Protein AF-A0A538S2T4-F1 (afdb_monomer_lite)

Foldseek 3Di:
DDDDDDDPDQDLLNVLLVVCVVPVVCLQDPDCVVVQVVVCVVPVVDPHRDPVSVVSNVVSSVVVVVVVVVVVVVVVVVCVVVVHDDDQDDLVVLVVVLVVLVVVLVVLVVVDCPVCVVVNVVSVVVNVVSCVSSPD

pLDDT: mean 78.63, std 12.2, range [36.97, 94.12]

Secondary structure (DSSP, 8-state):
-----SSSS--HHHHHHHHHHH-GGGGT-S--HHHHHHHHHH-TT-SS--HHHHHHHHHHHHHHHHHHHHHHHHHHHHHHHTT----PPPHHHHHHHHHHHHHHHHHHHHH-TTTTHHHHHHHHHHHHHHHHHHT-

Structure (mmCIF, N/CA/C/O backbone):
data_AF-A0A538S2T4-F1
#
_entry.id   AF-A0A538S2T4-F1
#
loop_
_atom_site.group_PDB
_atom_site.id
_atom_site.type_symbol
_atom_site.label_atom_id
_atom_site.label_alt_id
_atom_site.label_comp_id
_atom_site.label_asym_id
_atom_site.label_entity_id
_atom_site.label_seq_id
_atom_site.pdbx_PDB_ins_code
_atom_site.Cartn_x
_atom_site.Cartn_y
_atom_site.Cartn_z
_atom_site.occupancy
_atom_site.B_iso_or_equiv
_atom_site.auth_seq_id
_atom_site.auth_comp_id
_atom_site.auth_asym_id
_atom_site.auth_atom_id
_atom_site.pdbx_PDB_model_num
ATOM 1 N N . MET A 1 1 ? 3.772 9.564 -38.809 1.00 38.09 1 MET A N 1
ATOM 2 C CA . MET A 1 1 ? 3.263 8.173 -38.782 1.00 38.09 1 MET A CA 1
ATOM 3 C C . MET A 1 1 ? 4.452 7.243 -38.540 1.00 38.09 1 MET A C 1
ATOM 5 O O . MET A 1 1 ? 5.267 7.118 -39.441 1.00 38.09 1 MET A O 1
ATOM 9 N N . ALA A 1 2 ? 4.620 6.655 -37.350 1.00 36.97 2 ALA A N 1
ATOM 10 C CA . ALA A 1 2 ? 5.712 5.706 -37.075 1.00 36.97 2 ALA A CA 1
ATOM 11 C C . ALA A 1 2 ? 5.185 4.470 -36.322 1.00 36.97 2 ALA A C 1
ATOM 13 O O . ALA A 1 2 ? 4.309 4.583 -35.467 1.00 36.97 2 ALA A O 1
ATOM 14 N N . LYS A 1 3 ? 5.663 3.300 -36.762 1.00 36.97 3 LYS A N 1
ATOM 15 C CA . LYS A 1 3 ? 5.034 1.968 -36.732 1.00 36.97 3 LYS A CA 1
ATOM 16 C C . LYS A 1 3 ? 4.996 1.277 -35.358 1.00 36.97 3 LYS A C 1
ATOM 18 O O . LYS A 1 3 ? 5.925 1.375 -34.567 1.00 36.97 3 LYS A O 1
ATOM 23 N N . LYS A 1 4 ? 3.913 0.510 -35.163 1.00 48.19 4 LYS A N 1
ATOM 24 C CA . LYS A 1 4 ? 3.651 -0.466 -34.090 1.00 48.19 4 LYS A CA 1
ATOM 25 C C . LYS A 1 4 ? 4.563 -1.699 -34.197 1.00 48.19 4 LYS A C 1
ATOM 27 O O . LYS A 1 4 ? 4.606 -2.317 -35.256 1.00 48.19 4 LYS A O 1
ATOM 32 N N . ALA A 1 5 ? 5.149 -2.108 -33.076 1.00 43.03 5 ALA A N 1
ATOM 33 C CA . ALA A 1 5 ? 5.620 -3.467 -32.780 1.00 43.03 5 ALA A CA 1
ATOM 34 C C . ALA A 1 5 ? 5.621 -3.626 -31.242 1.00 43.03 5 ALA A C 1
ATOM 36 O O . ALA A 1 5 ? 6.106 -2.729 -30.567 1.00 43.03 5 ALA A O 1
ATOM 37 N N . GLY A 1 6 ? 5.070 -4.650 -30.592 1.00 37.69 6 GLY A N 1
ATOM 38 C CA . GLY A 1 6 ? 4.275 -5.792 -31.028 1.00 37.69 6 GLY A CA 1
ATOM 39 C C . GLY A 1 6 ? 3.306 -6.229 -29.913 1.00 37.69 6 GLY A C 1
ATOM 40 O O . GLY A 1 6 ? 3.286 -5.636 -28.838 1.00 37.69 6 GLY A O 1
ATOM 41 N N . GLY A 1 7 ? 2.497 -7.253 -30.198 1.00 38.94 7 GLY A N 1
ATOM 42 C CA . GLY A 1 7 ? 1.560 -7.872 -29.251 1.00 38.94 7 GLY A CA 1
ATOM 43 C C . GLY A 1 7 ? 0.134 -7.318 -29.343 1.00 38.94 7 GLY A C 1
ATOM 44 O O . GLY A 1 7 ? -0.112 -6.136 -29.140 1.00 38.94 7 GLY A O 1
ATOM 45 N N . GLN A 1 8 ? -0.807 -8.183 -29.708 1.00 42.66 8 GLN A N 1
ATOM 46 C CA . GLN A 1 8 ? -2.247 -7.948 -29.874 1.00 42.66 8 GLN A CA 1
ATOM 47 C C . GLN A 1 8 ? -2.864 -6.921 -28.899 1.00 42.66 8 GLN A C 1
ATOM 49 O O . GLN A 1 8 ? -3.029 -7.204 -27.722 1.00 42.66 8 GLN A O 1
ATOM 54 N N . GLY A 1 9 ? -3.279 -5.757 -29.416 1.00 52.81 9 GLY A N 1
ATOM 55 C CA . GLY A 1 9 ? -4.368 -4.909 -28.893 1.00 52.81 9 GLY A CA 1
ATOM 56 C C . GLY A 1 9 ? -4.267 -4.302 -27.482 1.00 52.81 9 GLY A C 1
ATOM 57 O O . GLY A 1 9 ? -5.026 -3.378 -27.181 1.00 52.81 9 GLY A O 1
ATOM 58 N N . GLU A 1 10 ? -3.367 -4.756 -26.614 1.00 64.06 10 GLU A N 1
ATOM 59 C CA . GLU A 1 10 ? -3.315 -4.312 -25.227 1.00 64.06 10 GLU A CA 1
ATOM 60 C C . GLU A 1 10 ? -2.500 -3.020 -25.116 1.00 64.06 10 GLU A C 1
ATOM 62 O O . GLU A 1 10 ? -1.283 -2.979 -25.275 1.00 64.06 10 GLU A O 1
ATOM 67 N N . SER A 1 11 ? -3.192 -1.909 -24.859 1.00 82.44 11 SER A N 1
ATOM 68 C CA . SER A 1 11 ? -2.517 -0.655 -24.516 1.00 82.44 11 SER A CA 1
ATOM 69 C C . SER A 1 11 ? -1.6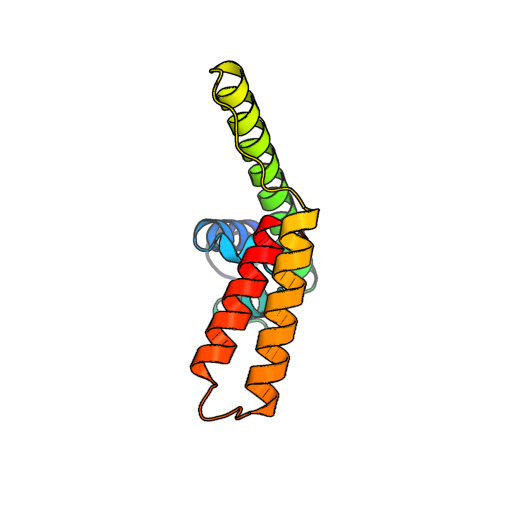71 -0.838 -23.249 1.00 82.44 11 SER A C 1
ATOM 71 O O . SER A 1 11 ? -2.089 -1.542 -22.330 1.00 82.44 11 SER A O 1
ATOM 73 N N . ILE A 1 12 ? -0.548 -0.119 -23.138 1.00 82.62 12 ILE A N 1
ATOM 74 C CA . ILE A 1 12 ? 0.308 -0.105 -21.932 1.00 82.62 12 ILE A CA 1
ATOM 75 C C . ILE A 1 12 ? -0.536 0.103 -20.657 1.00 82.62 12 ILE A C 1
ATOM 77 O O . ILE A 1 12 ? -0.336 -0.549 -19.634 1.00 82.62 12 ILE A O 1
ATOM 81 N N . GLY A 1 13 ? -1.528 0.998 -20.719 1.00 79.25 13 GLY A N 1
ATOM 82 C CA . GLY A 1 13 ? -2.439 1.248 -19.603 1.00 79.25 13 GLY A CA 1
ATOM 83 C C . GLY A 1 13 ? -3.427 0.109 -19.317 1.00 79.25 13 GLY A C 1
ATOM 84 O O . GLY A 1 13 ? -3.828 -0.064 -18.166 1.00 79.25 13 GLY A O 1
ATOM 85 N N . GLY A 1 14 ? -3.814 -0.663 -20.335 1.00 84.00 14 GLY A N 1
ATOM 86 C CA . GLY A 1 14 ? -4.641 -1.868 -20.214 1.00 84.00 14 GLY A CA 1
ATOM 87 C C . GLY A 1 14 ? -3.927 -2.962 -19.428 1.00 84.00 14 GLY A C 1
ATOM 88 O O . GLY A 1 14 ? -4.464 -3.409 -18.412 1.00 84.00 14 GLY A O 1
ATOM 89 N N . TYR A 1 15 ? -2.679 -3.252 -19.803 1.00 87.00 15 TYR A N 1
ATOM 90 C CA . TYR A 1 15 ? -1.817 -4.210 -19.108 1.00 87.00 15 TYR A CA 1
ATOM 91 C C . TYR A 1 15 ? -1.702 -3.883 -17.611 1.00 87.00 15 TYR A C 1
ATOM 93 O O . TYR A 1 15 ? -2.043 -4.698 -16.750 1.00 87.00 15 TYR A O 1
ATOM 101 N N . PHE A 1 16 ? -1.319 -2.646 -17.262 1.00 87.31 16 PHE A N 1
ATOM 102 C CA . PHE A 1 16 ? -1.175 -2.265 -15.850 1.00 87.31 16 PHE A CA 1
ATOM 103 C C . PHE A 1 16 ? -2.503 -2.272 -15.096 1.00 87.31 16 PHE A C 1
ATOM 105 O O . PHE A 1 16 ? -2.535 -2.589 -13.907 1.00 87.31 16 PHE A O 1
ATOM 112 N N . ARG A 1 17 ? -3.615 -1.933 -15.757 1.00 87.50 17 ARG A N 1
ATOM 113 C CA . ARG A 1 17 ? -4.938 -1.996 -15.131 1.00 87.50 17 ARG A CA 1
ATOM 114 C C . ARG A 1 17 ? -5.292 -3.434 -14.769 1.00 87.50 17 ARG A C 1
ATOM 116 O O . ARG A 1 17 ? -5.728 -3.647 -13.642 1.00 87.50 17 ARG A O 1
ATOM 123 N N . LYS A 1 18 ? -5.078 -4.388 -15.679 1.00 87.06 18 LYS A N 1
ATOM 124 C CA . LYS A 1 18 ? -5.287 -5.817 -15.421 1.00 87.06 18 LYS A CA 1
ATOM 125 C C . LYS A 1 18 ? -4.394 -6.292 -14.277 1.00 87.06 18 LYS A C 1
ATOM 127 O O . LYS A 1 18 ? -4.899 -6.766 -13.265 1.00 87.06 18 LYS A O 1
ATOM 132 N N . LEU A 1 19 ? -3.100 -5.980 -14.342 1.00 86.56 19 LEU A N 1
ATOM 133 C CA . LEU A 1 19 ? -2.133 -6.328 -13.301 1.00 86.56 19 LEU A CA 1
ATOM 134 C C . LEU A 1 19 ? -2.536 -5.817 -11.905 1.00 86.56 19 LEU A C 1
ATOM 136 O O . LEU A 1 19 ? -2.411 -6.541 -10.920 1.00 86.56 19 LEU A O 1
ATOM 140 N N . PHE A 1 20 ? -3.033 -4.582 -11.795 1.00 85.88 20 PHE A N 1
ATOM 141 C CA . PHE A 1 20 ? -3.471 -4.007 -10.519 1.00 85.88 20 PHE A CA 1
ATOM 142 C C . PHE A 1 20 ? -4.854 -4.478 -10.054 1.00 85.88 20 PHE A C 1
ATOM 144 O O . PHE A 1 20 ? -5.148 -4.369 -8.860 1.00 85.88 20 PHE A O 1
ATOM 151 N N . VAL A 1 21 ? -5.708 -4.956 -10.962 1.00 86.31 21 VAL A N 1
ATOM 152 C CA . VAL A 1 21 ? -6.960 -5.641 -10.607 1.00 86.31 21 VAL A CA 1
ATOM 153 C C . VAL A 1 21 ? -6.645 -7.018 -10.032 1.00 86.31 21 VAL A C 1
ATOM 155 O O . VAL A 1 21 ? -7.135 -7.327 -8.948 1.00 86.31 21 VAL A O 1
ATOM 158 N N . ASP A 1 22 ? -5.773 -7.775 -10.695 1.00 82.69 22 ASP A N 1
ATOM 159 C CA . ASP A 1 22 ? -5.372 -9.123 -10.282 1.00 82.69 22 ASP A CA 1
ATOM 160 C C . ASP A 1 22 ? -4.530 -9.086 -9.001 1.00 82.69 22 ASP A C 1
ATOM 162 O O . ASP A 1 22 ? -4.642 -9.949 -8.133 1.00 82.69 22 ASP A O 1
ATOM 166 N N . ASN A 1 23 ? -3.724 -8.031 -8.831 1.00 81.25 23 ASN A N 1
ATOM 167 C CA . ASN A 1 23 ? -2.858 -7.846 -7.669 1.00 81.25 23 ASN A CA 1
ATOM 168 C C . ASN A 1 23 ? -3.082 -6.481 -6.989 1.00 81.25 23 ASN A C 1
ATOM 170 O O . ASN A 1 23 ? -2.211 -5.602 -7.030 1.00 81.25 23 ASN A O 1
ATOM 174 N N . PRO A 1 24 ? -4.202 -6.286 -6.260 1.00 81.69 24 PRO A N 1
ATOM 175 C CA . PRO A 1 24 ? -4.531 -5.004 -5.626 1.00 81.69 24 PRO A CA 1
ATOM 176 C C . PRO A 1 24 ? -3.513 -4.522 -4.582 1.00 81.69 24 PRO A C 1
ATOM 178 O O . PRO A 1 24 ? -3.495 -3.336 -4.235 1.00 81.69 24 PRO A O 1
ATOM 181 N N . LYS A 1 25 ? -2.664 -5.421 -4.063 1.00 79.56 25 LYS A N 1
ATOM 182 C CA . LYS A 1 25 ? -1.571 -5.098 -3.130 1.00 79.56 25 LYS A CA 1
ATOM 183 C C . LYS A 1 25 ? -0.542 -4.153 -3.774 1.00 79.56 25 LYS A C 1
ATOM 185 O O . LYS A 1 25 ? -0.070 -3.231 -3.113 1.00 79.56 25 LYS A O 1
ATOM 190 N N . LEU A 1 26 ? -0.298 -4.286 -5.081 1.00 81.44 26 LEU A N 1
ATOM 191 C CA . LEU A 1 26 ? 0.668 -3.475 -5.836 1.00 81.44 26 LEU A CA 1
ATOM 192 C C . LEU A 1 26 ? 0.276 -1.990 -5.933 1.00 81.44 26 LEU A C 1
ATOM 194 O O . LEU A 1 26 ? 1.135 -1.128 -6.132 1.00 81.44 26 LEU A O 1
ATOM 198 N N . LEU A 1 27 ? -1.007 -1.660 -5.743 1.00 80.50 27 LEU A N 1
ATOM 199 C CA . LEU A 1 27 ? -1.482 -0.273 -5.680 1.00 80.50 27 LEU A CA 1
ATOM 200 C C . LEU A 1 27 ? -1.025 0.461 -4.411 1.00 80.50 27 LEU A C 1
ATOM 202 O O . LEU A 1 27 ? -1.116 1.687 -4.368 1.00 80.50 27 LEU A O 1
ATOM 206 N N . ARG A 1 28 ? -0.587 -0.262 -3.375 1.00 70.44 28 ARG A N 1
ATOM 207 C CA . ARG A 1 28 ? -0.218 0.289 -2.059 1.00 70.44 28 ARG A CA 1
ATOM 208 C C . ARG A 1 28 ? 1.291 0.367 -1.862 1.00 70.44 28 ARG A C 1
ATOM 210 O O . ARG A 1 28 ? 1.753 1.235 -1.140 1.00 70.44 28 ARG A O 1
ATOM 217 N N . THR A 1 29 ? 2.050 -0.487 -2.543 1.00 75.88 29 THR A N 1
ATOM 218 C CA . THR A 1 29 ? 3.513 -0.498 -2.472 1.00 75.88 29 THR A CA 1
ATOM 219 C C . THR A 1 29 ? 4.107 0.802 -3.020 1.00 75.88 29 THR A C 1
ATOM 221 O O . THR A 1 29 ? 3.727 1.246 -4.108 1.00 75.88 29 THR A O 1
ATOM 224 N N . ARG A 1 30 ? 5.061 1.402 -2.296 1.00 69.88 30 ARG A N 1
ATOM 225 C CA . ARG A 1 30 ? 5.805 2.597 -2.740 1.00 69.88 30 ARG A CA 1
ATOM 226 C C . ARG A 1 30 ? 6.784 2.282 -3.873 1.00 69.88 30 ARG A C 1
ATOM 228 O O . ARG A 1 30 ? 6.903 3.067 -4.808 1.00 69.88 30 ARG A O 1
ATOM 235 N N . SER A 1 31 ? 7.435 1.120 -3.814 1.00 74.75 31 SER A N 1
ATOM 236 C CA . SER A 1 31 ? 8.309 0.656 -4.891 1.00 74.75 31 SER A CA 1
ATOM 237 C C . SER A 1 31 ? 7.508 0.185 -6.106 1.00 74.75 31 SER A C 1
ATOM 239 O O . SER A 1 31 ? 6.505 -0.522 -5.979 1.00 74.75 31 SER A O 1
ATOM 241 N N . ASN A 1 32 ? 7.987 0.566 -7.290 1.00 78.50 32 ASN A N 1
ATOM 242 C CA . ASN A 1 32 ? 7.472 0.104 -8.576 1.00 78.50 32 ASN A CA 1
ATOM 243 C C . ASN A 1 32 ? 8.413 -0.913 -9.245 1.00 78.50 32 ASN A C 1
ATOM 245 O O . ASN A 1 32 ? 8.077 -1.406 -10.315 1.00 78.50 32 ASN A O 1
ATOM 249 N N . SER A 1 33 ? 9.557 -1.248 -8.632 1.00 78.75 33 SER A N 1
ATOM 250 C CA . SER A 1 33 ? 10.576 -2.120 -9.237 1.00 78.75 33 SER A CA 1
ATOM 251 C C . SER A 1 33 ? 10.008 -3.473 -9.664 1.00 78.75 33 SER A C 1
ATOM 253 O O . SER A 1 33 ? 10.236 -3.903 -10.785 1.00 78.75 33 SER A O 1
ATOM 255 N N . HIS A 1 34 ? 9.183 -4.088 -8.819 1.00 78.12 34 HIS A N 1
ATOM 256 C CA . HIS A 1 34 ? 8.558 -5.378 -9.112 1.00 78.12 34 HIS A CA 1
ATOM 257 C C . HIS A 1 34 ? 7.553 -5.315 -10.278 1.00 78.12 34 HIS A C 1
ATOM 259 O O . HIS A 1 34 ? 7.501 -6.212 -11.110 1.00 78.12 34 HIS A O 1
ATOM 265 N N . VAL A 1 35 ? 6.781 -4.226 -10.373 1.00 84.38 35 VAL A N 1
ATOM 266 C CA . VAL A 1 35 ? 5.813 -4.013 -11.467 1.00 84.38 35 VAL A CA 1
ATOM 267 C C . VAL A 1 35 ? 6.535 -3.804 -12.797 1.00 84.38 35 VAL A C 1
ATOM 269 O O . VAL A 1 35 ? 6.106 -4.309 -13.829 1.00 84.38 35 VAL A O 1
ATOM 272 N N . LEU A 1 36 ? 7.632 -3.048 -12.760 1.00 85.12 36 LEU A N 1
ATOM 273 C CA . LEU A 1 36 ? 8.448 -2.736 -13.926 1.00 85.12 36 LEU A CA 1
ATOM 274 C C . LEU A 1 36 ? 9.275 -3.947 -14.387 1.00 85.12 36 LEU A C 1
ATOM 276 O O . LEU A 1 36 ? 9.414 -4.138 -15.589 1.00 85.12 36 LEU A O 1
ATOM 280 N N . GLY A 1 37 ? 9.763 -4.775 -13.459 1.00 83.88 37 GLY A N 1
ATOM 281 C CA . GLY A 1 37 ? 10.453 -6.033 -13.767 1.00 83.88 37 GLY A CA 1
ATOM 282 C C . GLY A 1 37 ? 9.543 -7.027 -14.484 1.00 83.88 37 GLY A C 1
ATOM 283 O O . GLY A 1 37 ? 9.890 -7.505 -15.555 1.00 83.88 37 GLY A O 1
ATOM 284 N N . ARG A 1 38 ? 8.320 -7.222 -13.979 1.00 82.88 38 ARG A N 1
ATOM 285 C CA . ARG A 1 38 ? 7.329 -8.083 -14.638 1.00 82.88 38 ARG A CA 1
ATOM 286 C C . ARG A 1 38 ? 6.964 -7.603 -16.045 1.00 82.88 38 ARG A C 1
ATOM 288 O O . ARG A 1 38 ? 6.803 -8.404 -16.954 1.00 82.88 38 ARG A O 1
ATOM 295 N N . TRP A 1 39 ? 6.882 -6.286 -16.243 1.00 86.06 39 TRP A N 1
ATOM 296 C CA . TRP A 1 39 ? 6.646 -5.736 -17.577 1.00 86.06 39 TRP A CA 1
ATOM 297 C C . TRP A 1 39 ? 7.796 -6.051 -18.547 1.00 86.06 39 TRP A C 1
ATOM 299 O O . TRP A 1 39 ? 7.519 -6.332 -19.707 1.00 86.06 39 TRP A O 1
ATOM 309 N N . LEU A 1 40 ? 9.056 -6.038 -18.090 1.00 85.62 40 LEU A N 1
ATOM 310 C CA . LEU A 1 40 ? 10.217 -6.419 -18.910 1.00 85.62 40 LEU A CA 1
ATOM 311 C C . LEU A 1 40 ? 10.222 -7.909 -19.263 1.00 85.62 40 LEU A C 1
ATOM 313 O O . LEU A 1 40 ? 10.530 -8.253 -20.399 1.00 85.62 40 LEU A O 1
ATOM 317 N N . GLU A 1 41 ? 9.858 -8.776 -18.317 1.00 83.38 41 GLU A N 1
ATOM 318 C CA . GLU A 1 41 ? 9.719 -10.221 -18.551 1.00 83.38 41 GLU A CA 1
ATOM 319 C C . GLU A 1 41 ? 8.658 -10.513 -19.622 1.00 83.38 41 GLU A C 1
ATOM 321 O O . GLU A 1 41 ? 8.900 -11.285 -20.547 1.00 83.38 41 GLU A O 1
ATOM 326 N N . ASP A 1 42 ? 7.514 -9.828 -19.542 1.00 80.81 42 ASP A N 1
ATOM 327 C CA . ASP A 1 42 ? 6.415 -9.965 -20.503 1.00 80.81 42 ASP A CA 1
ATOM 328 C C . ASP A 1 42 ? 6.708 -9.265 -21.852 1.00 80.81 42 ASP A C 1
ATOM 330 O O . ASP A 1 42 ? 6.024 -9.516 -22.845 1.00 80.81 42 ASP A O 1
ATOM 334 N N . HIS A 1 43 ? 7.716 -8.383 -21.907 1.00 81.25 43 HIS A N 1
ATOM 335 C CA . HIS A 1 43 ? 8.111 -7.621 -23.100 1.00 81.25 43 HIS A CA 1
ATOM 336 C C . HIS A 1 43 ? 9.624 -7.748 -23.367 1.00 81.25 43 HIS A C 1
ATOM 338 O O . HIS A 1 43 ? 10.356 -6.754 -23.278 1.00 81.25 43 HIS A O 1
ATOM 344 N N . PRO A 1 44 ? 10.103 -8.936 -23.789 1.00 74.56 44 PRO A N 1
ATOM 345 C CA . PRO A 1 44 ? 11.533 -9.224 -23.956 1.00 74.56 44 PRO A CA 1
ATOM 346 C C . PRO A 1 44 ? 12.220 -8.415 -25.075 1.00 74.56 44 PRO A C 1
ATOM 348 O O . PRO A 1 44 ? 13.436 -8.479 -25.230 1.00 74.56 44 PRO A O 1
ATOM 351 N N . GLY A 1 45 ? 11.468 -7.627 -25.853 1.00 75.00 45 GLY A N 1
ATOM 352 C CA . GLY A 1 45 ? 12.004 -6.699 -26.857 1.00 75.00 45 GLY A CA 1
ATOM 353 C C . GLY A 1 45 ? 12.580 -5.397 -26.285 1.00 75.00 45 GLY A C 1
ATOM 354 O O . GLY A 1 45 ? 13.126 -4.590 -27.037 1.00 75.00 45 GLY A O 1
ATOM 355 N N . HIS A 1 46 ? 12.466 -5.168 -24.974 1.00 73.62 46 HIS A N 1
ATOM 356 C CA . HIS A 1 46 ? 12.977 -3.972 -24.312 1.00 73.62 46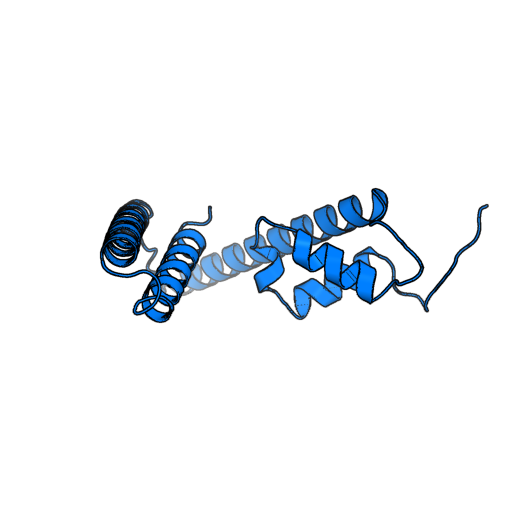 HIS A CA 1
ATOM 357 C C . HIS A 1 46 ? 14.043 -4.326 -23.273 1.00 73.62 46 HIS A C 1
ATOM 359 O O . HIS A 1 46 ? 13.784 -5.051 -22.321 1.00 73.62 46 HIS A O 1
ATOM 365 N N . ARG A 1 47 ? 15.248 -3.762 -23.434 1.00 73.62 47 ARG A N 1
ATOM 366 C CA . ARG A 1 47 ? 16.366 -3.937 -22.489 1.00 73.62 47 ARG A CA 1
ATOM 367 C C . ARG A 1 47 ? 16.192 -3.115 -21.207 1.00 73.62 47 ARG A C 1
ATOM 369 O O . ARG A 1 47 ? 16.692 -3.489 -20.154 1.00 73.62 47 ARG A O 1
ATOM 376 N N . GLU A 1 48 ? 15.459 -2.009 -21.301 1.00 81.44 48 GLU A N 1
ATOM 377 C CA . GLU A 1 48 ? 15.118 -1.125 -20.188 1.00 81.44 48 GLU A CA 1
ATOM 378 C C . GLU A 1 48 ? 13.678 -0.644 -20.325 1.00 81.44 48 GLU A C 1
ATOM 380 O O . GLU A 1 48 ? 13.166 -0.525 -21.438 1.00 81.44 48 GLU A O 1
ATOM 385 N N . VAL A 1 49 ? 13.027 -0.324 -19.199 1.00 81.75 49 VAL A N 1
ATOM 386 C CA . VAL A 1 49 ? 11.647 0.171 -19.238 1.00 81.75 49 VAL A CA 1
ATOM 387 C C . VAL A 1 49 ? 11.610 1.600 -19.781 1.00 81.75 49 VAL A C 1
ATOM 389 O O . VAL A 1 49 ? 12.115 2.511 -19.107 1.00 81.75 49 VAL A O 1
ATOM 392 N N . PRO A 1 50 ? 10.942 1.833 -20.925 1.00 86.12 50 PRO A N 1
ATOM 393 C CA . PRO A 1 50 ? 10.802 3.163 -21.500 1.00 86.12 50 PRO A CA 1
ATOM 394 C C . PRO A 1 50 ? 10.109 4.158 -20.555 1.00 86.12 50 PRO A C 1
ATOM 396 O O . PRO A 1 50 ? 9.241 3.803 -19.749 1.00 86.12 50 PRO A O 1
ATOM 399 N N . LEU A 1 51 ? 10.448 5.445 -20.672 1.00 81.25 51 LEU A N 1
ATOM 400 C CA . LEU A 1 51 ? 9.901 6.494 -19.802 1.00 81.25 51 LEU A CA 1
ATOM 401 C C . LEU A 1 51 ? 8.369 6.619 -19.913 1.00 81.25 51 LEU A C 1
ATOM 403 O O . LEU A 1 51 ? 7.680 6.781 -18.905 1.00 81.25 51 LEU A O 1
ATOM 407 N N . ASN A 1 52 ? 7.818 6.472 -21.121 1.00 79.81 52 ASN A N 1
ATOM 408 C CA . ASN A 1 52 ? 6.373 6.489 -21.363 1.00 79.81 52 ASN A CA 1
ATOM 409 C C . ASN A 1 52 ? 5.642 5.332 -20.656 1.00 79.81 52 ASN A C 1
ATOM 411 O O . ASN A 1 52 ? 4.504 5.513 -20.221 1.00 79.81 52 ASN A O 1
ATOM 415 N N . VAL A 1 53 ? 6.280 4.170 -20.492 1.00 85.69 53 VAL A N 1
ATOM 416 C CA . VAL A 1 53 ? 5.732 3.019 -19.757 1.00 85.69 53 VAL A CA 1
ATOM 417 C C . VAL A 1 53 ? 5.698 3.313 -18.259 1.00 85.69 53 VAL A C 1
ATOM 419 O O . VAL A 1 53 ? 4.651 3.147 -17.629 1.00 85.69 53 VAL A O 1
ATOM 422 N N . LYS A 1 54 ? 6.795 3.845 -17.699 1.00 80.88 54 LYS A N 1
ATOM 423 C CA . LYS A 1 54 ? 6.859 4.279 -16.290 1.00 80.88 54 LYS A CA 1
ATOM 424 C C . LYS A 1 54 ? 5.775 5.316 -15.977 1.00 80.88 54 LYS A C 1
ATOM 426 O O . LYS A 1 54 ? 5.056 5.179 -14.984 1.00 80.88 54 LYS A O 1
ATOM 431 N N . GLN A 1 55 ? 5.608 6.307 -16.855 1.00 77.81 55 GLN A N 1
ATOM 432 C CA . GLN A 1 55 ? 4.597 7.352 -16.696 1.00 77.81 55 GLN A CA 1
ATOM 433 C C . GLN A 1 55 ? 3.169 6.793 -16.787 1.00 77.81 55 GLN A C 1
ATOM 435 O O . GLN A 1 55 ? 2.322 7.112 -15.949 1.00 77.81 55 GLN A O 1
ATOM 440 N N . ASN A 1 56 ? 2.895 5.914 -17.757 1.00 81.25 56 ASN A N 1
ATOM 441 C CA . ASN A 1 56 ? 1.589 5.264 -17.887 1.00 81.25 56 ASN A CA 1
ATOM 442 C C . ASN A 1 56 ? 1.247 4.420 -16.656 1.00 81.25 56 ASN A C 1
ATOM 444 O O . ASN A 1 56 ? 0.146 4.541 -16.117 1.00 81.25 56 ASN A O 1
ATOM 448 N N . MET A 1 57 ? 2.195 3.626 -16.157 1.00 88.00 57 MET A N 1
ATOM 449 C CA . MET A 1 57 ? 2.024 2.857 -14.926 1.00 88.00 57 MET A CA 1
ATOM 450 C C . MET A 1 57 ? 1.668 3.769 -13.742 1.00 88.00 57 MET A C 1
ATOM 452 O O . MET A 1 57 ? 0.736 3.471 -12.989 1.00 88.00 57 MET A O 1
ATOM 456 N N . ALA A 1 58 ? 2.369 4.898 -13.584 1.00 79.44 58 ALA A N 1
ATOM 457 C CA . ALA A 1 58 ? 2.162 5.827 -12.472 1.00 79.44 58 ALA A CA 1
ATOM 458 C C . ALA A 1 58 ? 0.768 6.463 -12.523 1.00 79.44 58 ALA A C 1
ATOM 460 O O . ALA A 1 58 ? 0.058 6.495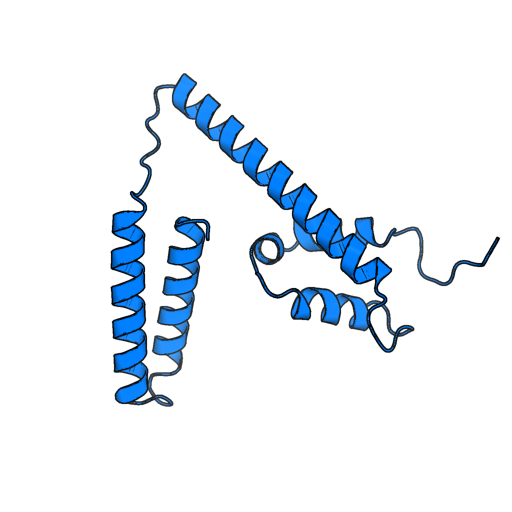 -11.511 1.00 79.44 58 ALA A O 1
ATOM 461 N N . ASN A 1 59 ? 0.342 6.879 -13.716 1.00 79.88 59 ASN A N 1
ATOM 462 C CA . ASN A 1 59 ? -0.984 7.432 -13.962 1.00 79.88 59 ASN A CA 1
ATOM 463 C C . ASN A 1 59 ? -2.086 6.410 -13.653 1.00 79.88 59 ASN A C 1
ATOM 465 O O . ASN A 1 59 ? -3.011 6.711 -12.894 1.00 79.88 59 ASN A O 1
ATOM 469 N N . VAL A 1 60 ? -1.967 5.178 -14.159 1.00 86.31 60 VAL A N 1
ATOM 470 C CA . VAL A 1 60 ? -2.942 4.105 -13.900 1.00 86.31 60 VAL A CA 1
ATOM 471 C C . VAL A 1 60 ? -3.022 3.792 -12.405 1.00 86.31 60 VAL A C 1
ATOM 473 O O . VAL A 1 60 ? -4.119 3.751 -11.839 1.00 86.31 60 VAL A O 1
ATOM 476 N N . LYS A 1 61 ? -1.876 3.661 -11.728 1.00 82.81 61 LYS A N 1
ATOM 477 C CA . LYS A 1 61 ? -1.805 3.430 -10.278 1.00 82.81 61 LYS A CA 1
ATOM 478 C C . LYS A 1 61 ? -2.467 4.566 -9.492 1.00 82.81 61 LYS A C 1
ATOM 480 O O . LYS A 1 61 ? -3.212 4.312 -8.543 1.00 82.81 61 LYS A O 1
ATOM 485 N N . SER A 1 62 ? -2.252 5.820 -9.893 1.00 80.94 62 SER A N 1
ATOM 486 C CA . SER A 1 62 ? -2.889 6.996 -9.283 1.00 80.94 62 SER A CA 1
ATOM 487 C C . SER A 1 62 ? -4.414 6.979 -9.438 1.00 80.94 62 SER A C 1
ATOM 489 O O . SER A 1 62 ? -5.143 7.071 -8.443 1.00 80.94 62 SER A O 1
ATOM 491 N N . VAL A 1 63 ? -4.910 6.760 -10.660 1.00 82.56 63 VAL A N 1
ATOM 492 C CA . VAL A 1 63 ? -6.348 6.686 -10.963 1.00 82.56 63 VAL A CA 1
ATOM 493 C C . VAL A 1 63 ? -7.020 5.563 -10.173 1.00 82.56 63 VAL A C 1
ATOM 495 O O . VAL A 1 63 ? -8.067 5.774 -9.555 1.00 82.56 63 VAL A O 1
ATOM 498 N N . MET A 1 64 ? -6.404 4.381 -10.115 1.00 84.44 64 MET A N 1
ATOM 499 C CA . MET A 1 64 ? -6.952 3.246 -9.370 1.00 84.44 64 MET A CA 1
ATOM 500 C C . MET A 1 64 ? -6.959 3.482 -7.854 1.00 84.44 64 MET A C 1
ATOM 502 O O . MET A 1 64 ? -7.943 3.140 -7.190 1.00 84.44 64 MET A O 1
ATOM 506 N N . ARG A 1 65 ? -5.933 4.142 -7.293 1.00 83.75 65 ARG A N 1
ATOM 507 C CA . ARG A 1 65 ? -5.947 4.587 -5.887 1.00 83.75 65 ARG A CA 1
ATOM 508 C C . ARG A 1 65 ? -7.082 5.574 -5.620 1.00 83.75 65 ARG A C 1
ATOM 510 O O . ARG A 1 65 ? -7.814 5.396 -4.645 1.00 83.75 65 ARG A O 1
ATOM 517 N N . LYS A 1 66 ? -7.278 6.568 -6.494 1.00 78.81 66 LYS A N 1
ATOM 518 C CA . LYS A 1 66 ? -8.367 7.553 -6.377 1.00 78.81 66 LYS A CA 1
ATOM 519 C C . LYS A 1 66 ? -9.740 6.878 -6.415 1.00 78.81 66 LYS A C 1
ATOM 521 O O . LYS A 1 66 ? -10.556 7.127 -5.530 1.00 78.81 66 LYS A O 1
ATOM 526 N N . LYS A 1 67 ? -9.971 5.965 -7.366 1.00 79.88 67 LYS A N 1
ATOM 527 C CA . LYS A 1 67 ? -11.225 5.198 -7.475 1.00 79.88 67 LYS A CA 1
ATOM 528 C C . LYS A 1 67 ? -11.497 4.376 -6.213 1.00 79.88 67 LYS A C 1
ATOM 530 O O . LYS A 1 67 ? -12.617 4.375 -5.708 1.00 79.88 67 LYS A O 1
ATOM 535 N N . ARG A 1 68 ? -10.469 3.723 -5.661 1.00 81.31 68 ARG A N 1
ATOM 536 C CA . ARG A 1 68 ? -10.589 2.942 -4.422 1.00 81.31 68 ARG A CA 1
ATOM 537 C C . ARG A 1 68 ? -10.924 3.816 -3.211 1.00 81.31 68 ARG A C 1
ATOM 539 O O . ARG A 1 68 ? -11.774 3.416 -2.421 1.00 81.31 68 ARG A O 1
ATOM 546 N N . ARG A 1 69 ? -10.292 4.987 -3.067 1.00 81.56 69 ARG A N 1
ATOM 547 C CA . ARG A 1 69 ? -10.616 5.945 -1.993 1.00 81.56 69 ARG A CA 1
ATOM 548 C C . ARG A 1 69 ? -12.059 6.431 -2.096 1.00 81.56 69 ARG A C 1
ATOM 550 O O . ARG A 1 69 ? -12.780 6.351 -1.112 1.00 81.56 69 ARG A O 1
ATOM 557 N N . LYS A 1 70 ? -12.506 6.816 -3.298 1.00 81.50 70 LYS A N 1
ATOM 558 C CA . LYS A 1 70 ? -13.898 7.232 -3.538 1.00 81.50 70 LYS A CA 1
ATOM 559 C C . LYS A 1 70 ? -14.897 6.135 -3.154 1.00 81.50 70 LYS A C 1
ATOM 561 O O . LYS A 1 70 ? -15.887 6.419 -2.497 1.00 81.50 70 LYS A O 1
ATOM 566 N N . ARG A 1 71 ? -14.615 4.877 -3.513 1.00 82.81 71 ARG A N 1
ATOM 567 C CA . ARG A 1 71 ? -15.474 3.738 -3.151 1.00 82.81 71 ARG A CA 1
ATOM 568 C C . ARG A 1 71 ? -15.557 3.511 -1.640 1.00 82.81 71 ARG A C 1
ATOM 570 O O . ARG A 1 71 ? -16.623 3.157 -1.163 1.00 82.81 71 ARG A O 1
ATOM 577 N N . ARG A 1 72 ? -14.455 3.699 -0.905 1.00 81.00 72 ARG A N 1
ATOM 578 C CA . ARG A 1 72 ? -14.464 3.613 0.564 1.00 81.00 72 ARG A CA 1
ATOM 579 C C . ARG A 1 72 ? -15.308 4.721 1.180 1.00 81.00 72 ARG A C 1
ATOM 581 O O . ARG A 1 72 ? -16.213 4.400 1.924 1.00 81.00 72 ARG A O 1
ATOM 588 N N . 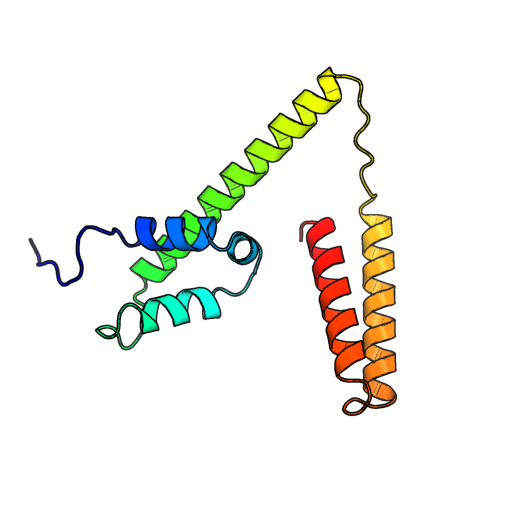ALA A 1 73 ? -15.103 5.970 0.763 1.00 77.56 73 ALA A N 1
ATOM 589 C CA . ALA A 1 73 ? -15.897 7.094 1.260 1.00 77.56 73 ALA A CA 1
ATOM 590 C C . ALA A 1 73 ? -17.409 6.899 1.029 1.00 77.56 73 ALA A C 1
ATOM 592 O O . ALA A 1 73 ? -18.206 7.150 1.921 1.00 77.56 73 ALA A O 1
ATOM 593 N N . LEU A 1 74 ? -17.798 6.380 -0.141 1.00 84.56 74 LEU A N 1
ATOM 594 C CA . LEU A 1 74 ? -19.194 6.031 -0.437 1.00 84.56 74 LEU A CA 1
ATOM 595 C C . LEU A 1 74 ? -19.727 4.889 0.442 1.00 84.56 74 LEU A C 1
ATOM 597 O O . LEU A 1 74 ? -20.889 4.908 0.832 1.00 84.56 74 LEU A O 1
ATOM 601 N N . ALA A 1 75 ? -18.899 3.881 0.728 1.00 79.94 75 ALA A N 1
ATOM 602 C CA . ALA A 1 75 ? -19.282 2.783 1.609 1.00 79.94 75 ALA A CA 1
ATOM 603 C C . ALA A 1 75 ? -19.454 3.266 3.055 1.00 79.94 75 ALA A C 1
ATOM 605 O O . ALA A 1 75 ? -20.452 2.928 3.682 1.00 79.94 75 ALA A O 1
ATOM 606 N N . ASP A 1 76 ? -18.536 4.100 3.541 1.00 76.75 76 ASP A N 1
ATOM 607 C CA . ASP A 1 76 ? -18.592 4.686 4.880 1.00 76.75 76 ASP A CA 1
ATOM 608 C C . ASP A 1 76 ? -19.841 5.569 5.031 1.00 76.75 76 ASP A C 1
ATOM 610 O O . ASP A 1 76 ? -20.595 5.399 5.982 1.00 76.75 76 ASP A O 1
ATOM 614 N N . GLN A 1 77 ? -20.148 6.405 4.031 1.00 80.38 77 GLN A N 1
ATOM 615 C CA . GLN A 1 77 ? -21.368 7.222 4.007 1.00 80.38 77 GLN A CA 1
ATOM 616 C C . GLN A 1 77 ? -22.648 6.369 4.026 1.00 80.38 77 GLN A C 1
ATOM 618 O O . GLN A 1 77 ? -23.633 6.727 4.669 1.00 80.38 77 GLN A O 1
ATOM 623 N N . LYS A 1 78 ? -22.644 5.218 3.340 1.00 82.12 78 LYS A N 1
ATOM 624 C CA . LYS A 1 78 ? -23.777 4.283 3.348 1.00 82.12 78 LYS A CA 1
ATOM 625 C C . LYS A 1 78 ? -23.944 3.592 4.706 1.00 82.12 78 LYS A C 1
ATOM 627 O O . LYS A 1 78 ? -25.076 3.378 5.124 1.00 82.12 78 LYS A O 1
ATOM 632 N N . LEU A 1 79 ? -22.846 3.244 5.377 1.00 76.81 79 LEU A N 1
ATOM 633 C CA . LEU A 1 79 ? -22.867 2.643 6.716 1.00 76.81 79 LEU A CA 1
ATOM 634 C C . LEU A 1 79 ? -23.338 3.648 7.776 1.00 76.81 79 LEU A C 1
ATOM 636 O O . LEU A 1 79 ? -24.157 3.298 8.624 1.00 76.81 79 LEU A O 1
ATOM 640 N N . GLU A 1 80 ? -22.897 4.904 7.675 1.00 74.94 80 GLU A N 1
ATOM 641 C CA . GLU A 1 80 ? -23.360 6.005 8.528 1.00 74.94 80 GLU A CA 1
ATOM 642 C C . GLU A 1 80 ? -24.867 6.257 8.351 1.00 74.94 80 GLU A C 1
ATOM 644 O O . GLU A 1 80 ? -25.589 6.369 9.339 1.00 74.94 80 GLU A O 1
ATOM 649 N N . ALA A 1 81 ? -25.378 6.227 7.113 1.00 77.44 81 ALA A N 1
ATOM 650 C CA . ALA A 1 81 ? -26.815 6.338 6.835 1.00 77.44 81 ALA A CA 1
ATOM 651 C C . ALA A 1 81 ? -27.654 5.167 7.394 1.00 77.44 81 ALA A C 1
ATOM 653 O O . ALA A 1 81 ? -28.863 5.302 7.553 1.00 77.44 81 ALA A O 1
ATOM 654 N N . GLN A 1 82 ? -27.028 4.026 7.699 1.00 80.44 82 GLN A N 1
ATOM 655 C CA . GLN A 1 82 ? -27.667 2.849 8.303 1.00 80.44 82 GLN A CA 1
ATOM 656 C C . GLN A 1 82 ? -27.523 2.809 9.835 1.00 80.44 82 GL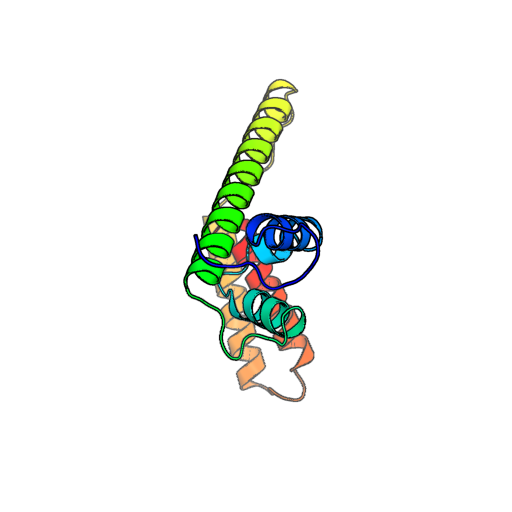N A C 1
ATOM 658 O O . GLN A 1 82 ? -27.856 1.801 10.453 1.00 80.44 82 GLN A O 1
ATOM 663 N N . GLY A 1 83 ? -27.013 3.878 10.461 1.00 70.75 83 GLY A N 1
ATOM 664 C CA . GLY A 1 83 ? -26.840 3.961 11.915 1.00 70.75 83 GLY A CA 1
ATOM 665 C C . GLY A 1 83 ? -25.726 3.068 12.472 1.00 70.75 83 GLY A C 1
ATOM 666 O O . GLY A 1 83 ? -25.607 2.917 13.687 1.00 70.75 83 GLY A O 1
ATOM 667 N N . MET A 1 84 ? -24.890 2.476 11.613 1.00 65.06 84 MET A N 1
ATOM 668 C CA . MET A 1 84 ? -23.830 1.564 12.032 1.00 65.06 84 MET A CA 1
ATOM 669 C C . MET A 1 84 ? -22.529 2.347 12.246 1.00 65.06 84 MET A C 1
ATOM 671 O O . MET A 1 84 ? -21.908 2.820 11.294 1.00 65.06 84 MET A O 1
ATOM 675 N N . GLN A 1 85 ? -22.104 2.503 13.505 1.00 58.38 85 GLN A N 1
ATOM 676 C CA . GLN A 1 85 ? -20.857 3.203 13.822 1.00 58.38 85 GLN A CA 1
ATOM 677 C C . GLN A 1 85 ? -19.640 2.404 13.345 1.00 58.38 85 GLN A C 1
ATOM 679 O O . GLN A 1 85 ? -19.336 1.318 13.843 1.00 58.38 85 GLN A O 1
ATOM 684 N N . VAL A 1 86 ? -18.888 2.979 12.409 1.00 60.00 86 VAL A N 1
ATOM 685 C CA . VAL A 1 86 ? -17.591 2.442 11.996 1.00 60.00 86 VAL A CA 1
ATOM 686 C C . VAL A 1 86 ? -16.567 2.771 13.088 1.00 60.00 86 VAL A C 1
ATOM 688 O O . VAL A 1 86 ? -16.155 3.923 13.224 1.00 60.00 86 VAL A O 1
ATOM 691 N N . LYS A 1 87 ? -16.129 1.770 13.869 1.00 64.56 87 LYS A N 1
ATOM 692 C CA . LYS A 1 87 ? -15.020 1.935 14.828 1.00 64.56 87 LYS A CA 1
ATOM 693 C C . LYS A 1 87 ? -13.740 2.290 14.068 1.00 64.56 87 LYS A C 1
ATOM 695 O O . LYS A 1 87 ? -13.101 1.426 13.470 1.00 64.56 87 LYS A O 1
ATOM 700 N N . ARG A 1 88 ? -13.366 3.570 14.078 1.00 66.19 88 ARG A N 1
ATOM 701 C CA . ARG A 1 88 ? -12.085 4.041 13.540 1.00 66.19 88 ARG A CA 1
ATOM 702 C C . ARG A 1 88 ? -11.015 3.849 14.608 1.00 66.19 88 ARG A C 1
ATOM 704 O O . ARG A 1 88 ? -11.164 4.342 15.722 1.00 66.19 88 ARG A O 1
ATOM 711 N N . ILE A 1 89 ? -9.946 3.129 14.274 1.00 70.00 89 ILE A N 1
ATOM 712 C CA . ILE A 1 89 ? -8.780 3.042 15.156 1.00 70.00 89 ILE A CA 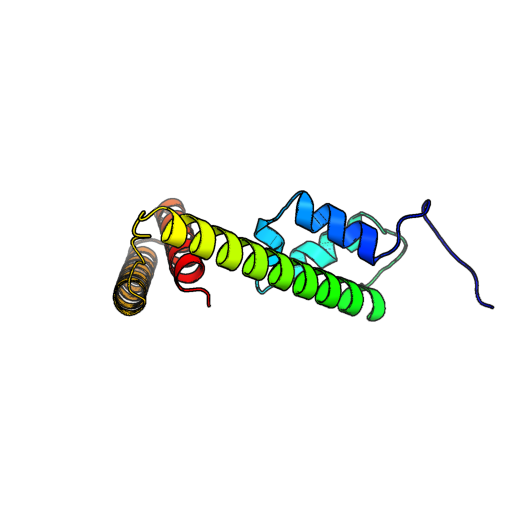1
ATOM 713 C C . ILE A 1 89 ? -8.086 4.415 15.122 1.00 70.00 89 ILE A C 1
ATOM 715 O O . ILE A 1 89 ? -7.794 4.902 14.026 1.00 70.00 89 ILE A O 1
ATOM 719 N N . PRO A 1 90 ? -7.850 5.068 16.273 1.00 74.56 90 PRO A N 1
ATOM 720 C CA . PRO A 1 90 ? -7.188 6.367 16.309 1.00 74.56 90 PRO A CA 1
ATOM 721 C C . PRO A 1 90 ? -5.744 6.262 15.801 1.00 74.56 90 PRO A C 1
ATOM 723 O O . PRO A 1 90 ? -5.018 5.337 16.171 1.00 74.56 90 PRO A O 1
ATOM 726 N N . SER A 1 91 ? -5.307 7.235 14.993 1.00 73.94 91 SER A N 1
ATOM 727 C CA . SER A 1 91 ? -3.958 7.276 14.398 1.00 73.94 91 SER A CA 1
ATOM 728 C C . SER A 1 91 ? -2.849 7.206 15.450 1.00 73.94 91 SER A C 1
ATOM 730 O O . SER A 1 91 ? -1.924 6.415 15.303 1.00 73.94 91 SER A O 1
ATOM 732 N N . LYS A 1 92 ? -3.014 7.925 16.567 1.00 75.62 92 LYS A N 1
ATOM 733 C CA . LYS A 1 92 ? -2.074 7.931 17.700 1.00 75.62 92 LYS A CA 1
ATOM 734 C C . LYS A 1 92 ? -1.857 6.541 18.316 1.00 75.62 92 LYS A C 1
ATOM 736 O O . LYS A 1 92 ? -0.756 6.213 18.740 1.00 75.62 92 LYS A O 1
ATOM 741 N N . GLY A 1 93 ? -2.899 5.707 18.357 1.00 80.81 93 GLY A N 1
ATOM 742 C CA . GLY A 1 93 ? -2.786 4.335 18.860 1.00 80.81 93 GLY A CA 1
ATOM 743 C C . GLY A 1 93 ? -2.013 3.424 17.907 1.00 80.81 93 GLY A C 1
ATOM 744 O O . GLY A 1 93 ? -1.294 2.533 18.349 1.00 80.81 93 GLY A O 1
ATOM 745 N N . LEU A 1 94 ? -2.129 3.668 16.600 1.00 83.31 94 LEU A N 1
ATOM 746 C CA . LEU A 1 94 ? -1.377 2.934 15.586 1.00 83.31 94 LEU A CA 1
ATOM 747 C C . LEU A 1 94 ? 0.093 3.364 15.542 1.00 83.31 94 LEU A C 1
ATOM 749 O O . LEU A 1 94 ? 0.944 2.513 15.340 1.00 83.31 94 LEU A O 1
ATOM 753 N N . GLU A 1 95 ? 0.395 4.652 15.735 1.00 77.38 95 GLU A N 1
ATOM 754 C CA . GLU A 1 95 ? 1.776 5.167 15.844 1.00 77.38 95 GLU A CA 1
ATOM 755 C C . GLU A 1 95 ? 2.513 4.520 17.020 1.00 77.38 95 GLU A C 1
ATOM 757 O O . GLU A 1 95 ? 3.579 3.940 16.835 1.00 77.38 95 GLU A O 1
ATOM 762 N N . ALA A 1 96 ? 1.888 4.493 18.201 1.00 83.88 96 ALA A N 1
ATOM 763 C CA . ALA A 1 96 ? 2.449 3.815 19.370 1.00 83.88 96 ALA A CA 1
ATOM 764 C C . ALA A 1 96 ? 2.617 2.296 19.163 1.00 83.88 96 ALA A C 1
ATOM 766 O O . ALA A 1 96 ? 3.517 1.678 19.731 1.00 83.88 96 ALA A O 1
ATOM 767 N N . LEU A 1 97 ? 1.740 1.668 18.371 1.00 89.00 97 LEU A N 1
ATOM 768 C CA . LEU A 1 97 ? 1.875 0.256 18.015 1.00 89.00 97 LEU A CA 1
ATOM 769 C C . LEU A 1 97 ? 3.031 0.025 17.030 1.00 89.00 97 LEU A C 1
ATOM 771 O O . LEU A 1 97 ? 3.735 -0.971 17.168 1.00 89.00 97 LEU A O 1
ATOM 775 N N . GLU A 1 98 ? 3.235 0.918 16.058 1.00 85.38 98 GLU A N 1
ATOM 776 C CA . GLU A 1 98 ? 4.371 0.850 15.131 1.00 85.38 98 GLU A CA 1
ATOM 777 C C . GLU A 1 98 ? 5.703 0.949 15.880 1.00 85.38 98 GLU A C 1
ATOM 779 O O . GLU A 1 98 ? 6.564 0.095 15.677 1.00 85.38 98 GLU A O 1
ATOM 784 N N . GLU A 1 99 ? 5.835 1.916 16.790 1.00 81.25 99 GLU A N 1
ATOM 785 C CA . GLU A 1 99 ? 7.042 2.129 17.600 1.00 81.25 99 GLU A CA 1
ATOM 786 C C . GLU A 1 99 ? 7.423 0.866 18.389 1.00 81.25 99 GLU A C 1
ATOM 788 O O . GLU A 1 99 ? 8.547 0.377 18.295 1.00 81.25 99 GLU A O 1
ATOM 793 N N . ARG A 1 100 ? 6.446 0.230 19.051 1.00 87.88 100 ARG A N 1
ATOM 794 C CA . ARG A 1 100 ? 6.664 -1.040 19.768 1.00 87.88 100 ARG A CA 1
ATOM 795 C C . ARG A 1 100 ? 7.094 -2.183 18.848 1.00 87.88 100 ARG A C 1
ATOM 797 O O . ARG A 1 100 ? 7.886 -3.033 19.251 1.00 87.88 100 ARG A O 1
ATOM 804 N N . ILE A 1 101 ? 6.567 -2.245 17.623 1.00 87.62 101 ILE A N 1
ATOM 805 C CA . ILE A 1 101 ? 6.978 -3.266 16.648 1.00 87.62 101 ILE A CA 1
ATOM 806 C C . ILE A 1 101 ? 8.422 -3.017 16.188 1.00 87.62 101 ILE A C 1
ATOM 808 O O . ILE A 1 101 ? 9.177 -3.980 16.026 1.00 87.62 101 ILE A O 1
ATOM 812 N N . ASP A 1 102 ? 8.822 -1.759 15.999 1.00 82.50 102 ASP A N 1
ATOM 813 C CA . ASP A 1 102 ? 10.199 -1.393 15.654 1.00 82.50 102 ASP A CA 1
ATOM 814 C C . ASP A 1 102 ? 11.184 -1.702 16.801 1.00 82.50 102 ASP A C 1
ATOM 816 O O . ASP A 1 102 ? 12.281 -2.217 16.540 1.00 82.50 102 ASP A O 1
ATOM 820 N N . ASP A 1 103 ? 10.775 -1.530 18.062 1.00 84.12 103 ASP A N 1
ATOM 821 C CA . ASP A 1 103 ? 11.542 -1.972 19.236 1.00 84.12 103 ASP A CA 1
ATOM 822 C C . ASP A 1 103 ? 11.738 -3.493 19.242 1.00 84.12 103 ASP A C 1
ATOM 824 O O . ASP A 1 103 ? 12.866 -3.982 19.366 1.00 84.12 103 ASP A O 1
ATOM 828 N N . CYS A 1 104 ? 10.666 -4.266 19.030 1.00 89.50 104 CYS A N 1
ATOM 829 C CA . CYS A 1 104 ? 10.749 -5.725 18.932 1.00 89.50 104 CYS A CA 1
ATOM 830 C C . CYS A 1 104 ? 11.642 -6.177 17.765 1.00 89.50 104 CYS A C 1
ATOM 832 O O . CYS A 1 104 ? 12.405 -7.135 17.901 1.00 89.50 104 CYS A O 1
ATOM 834 N N . LEU A 1 105 ? 11.586 -5.489 16.618 1.00 83.50 105 LEU A N 1
ATOM 835 C CA . LEU A 1 105 ? 12.467 -5.757 15.477 1.00 83.50 105 LEU A CA 1
ATOM 836 C C . LEU A 1 105 ? 13.933 -5.510 15.818 1.00 83.50 105 LEU A C 1
ATOM 838 O O . LEU A 1 105 ? 14.797 -6.260 15.362 1.00 83.50 105 LEU A O 1
ATOM 842 N N . THR A 1 106 ? 14.217 -4.452 16.572 1.00 80.00 106 THR A N 1
ATOM 843 C CA . THR A 1 106 ? 15.574 -4.105 17.001 1.00 80.00 106 THR A CA 1
ATOM 844 C C . THR A 1 106 ? 16.106 -5.142 17.984 1.00 80.00 106 THR A C 1
ATOM 846 O O . THR A 1 106 ? 17.192 -5.676 17.769 1.00 80.00 106 THR A O 1
ATOM 849 N N . GLN A 1 107 ? 15.310 -5.524 18.985 1.00 89.19 107 GLN A N 1
ATOM 850 C CA . GLN A 1 107 ? 15.675 -6.566 19.949 1.00 89.19 107 GLN A CA 1
ATOM 851 C C . GLN A 1 107 ? 15.922 -7.920 19.270 1.00 89.19 107 GLN A C 1
ATOM 853 O O . GLN A 1 107 ? 16.972 -8.524 19.479 1.00 89.19 107 GLN A O 1
ATOM 858 N N . ALA A 1 108 ? 15.024 -8.366 18.384 1.00 86.69 108 ALA A N 1
ATOM 859 C CA . ALA A 1 108 ? 15.182 -9.638 17.676 1.00 86.69 108 ALA A CA 1
ATOM 860 C C . ALA A 1 108 ? 16.457 -9.679 16.813 1.00 86.69 108 ALA A C 1
ATOM 862 O O . ALA A 1 108 ? 17.145 -10.694 16.771 1.00 86.69 108 ALA A O 1
ATOM 863 N N . LYS A 1 109 ? 16.817 -8.566 16.159 1.00 84.12 109 LYS A N 1
ATOM 864 C CA . LYS A 1 109 ? 18.056 -8.466 15.364 1.00 84.12 109 LYS A CA 1
ATOM 865 C C . LYS A 1 109 ? 19.334 -8.449 16.203 1.00 84.12 109 LYS A C 1
ATOM 867 O O . LYS A 1 109 ? 20.391 -8.729 15.637 1.00 84.12 109 LYS A O 1
ATOM 872 N N . ASN A 1 110 ? 19.246 -8.033 17.464 1.00 89.94 110 ASN A N 1
ATOM 873 C CA . ASN A 1 110 ? 20.381 -7.958 18.383 1.00 89.94 110 ASN A CA 1
ATOM 874 C C . ASN A 1 110 ? 20.606 -9.278 19.123 1.00 89.94 110 ASN A C 1
ATOM 876 O O . ASN A 1 110 ? 21.741 -9.565 19.482 1.00 89.94 110 ASN A O 1
ATOM 880 N N . LEU A 1 111 ? 19.548 -10.066 19.335 1.00 92.62 111 LEU A N 1
ATOM 881 C CA . LEU A 1 111 ? 19.646 -11.393 19.937 1.00 92.62 111 LEU A CA 1
ATOM 882 C C . LEU A 1 111 ? 20.278 -12.394 18.968 1.00 92.62 111 LEU A C 1
ATOM 884 O O . LEU A 1 111 ? 21.361 -12.900 19.231 1.00 92.62 111 LEU A O 1
ATOM 888 N N . ASP A 1 112 ? 19.613 -12.664 17.845 1.00 91.12 112 ASP A N 1
ATOM 889 C CA . ASP A 1 112 ? 20.107 -13.595 16.832 1.00 91.12 112 ASP A CA 1
ATOM 890 C C . ASP A 1 112 ? 19.333 -13.391 15.526 1.00 91.12 112 ASP A C 1
ATOM 892 O O . ASP A 1 112 ? 18.117 -13.577 15.462 1.00 91.12 112 ASP A O 1
ATOM 896 N N . ARG A 1 113 ? 20.034 -13.010 14.457 1.00 89.31 113 ARG A N 1
ATOM 897 C CA . ARG A 1 113 ? 19.406 -12.729 13.158 1.00 89.31 113 ARG A CA 1
ATOM 898 C C . ARG A 1 113 ? 19.061 -13.984 12.372 1.00 89.31 113 ARG A C 1
ATOM 900 O O . ARG A 1 113 ? 18.124 -13.934 11.575 1.00 89.31 113 ARG A O 1
ATOM 907 N N . GLU A 1 114 ? 19.824 -15.053 12.548 1.00 87.94 114 GLU A N 1
ATOM 908 C CA . GLU A 1 114 ? 19.688 -16.277 11.766 1.00 87.94 114 GLU A CA 1
ATOM 909 C C . GLU A 1 114 ? 18.588 -17.145 12.362 1.00 87.94 114 GLU A C 1
ATOM 911 O O . GLU A 1 114 ? 17.622 -17.481 11.672 1.00 87.94 114 GLU A O 1
ATOM 916 N N . THR A 1 115 ? 18.645 -17.390 13.671 1.00 93.25 115 THR A N 1
ATOM 917 C CA . THR A 1 115 ? 17.646 -18.213 14.363 1.00 93.25 115 THR A CA 1
ATOM 918 C C . THR A 1 115 ? 16.279 -17.525 14.410 1.00 93.25 115 THR A C 1
ATOM 920 O O . THR A 1 115 ? 15.244 -18.174 14.250 1.00 93.25 115 THR A O 1
ATOM 923 N N . LEU A 1 116 ? 16.236 -16.192 14.555 1.00 94.12 116 LEU A N 1
ATOM 924 C CA . LEU A 1 116 ? 14.980 -15.427 14.609 1.00 94.12 116 LEU A CA 1
ATOM 925 C C . LEU A 1 116 ? 14.532 -14.876 13.250 1.00 94.12 116 LEU A C 1
ATOM 927 O O . LEU A 1 116 ? 13.618 -14.047 13.198 1.00 94.12 116 LEU A O 1
ATOM 931 N N . ALA A 1 117 ? 15.104 -15.337 12.133 1.00 89.00 117 ALA A N 1
ATOM 932 C CA . ALA A 1 117 ? 14.768 -14.839 10.797 1.00 89.00 117 ALA A CA 1
ATOM 933 C C . ALA A 1 117 ? 13.255 -14.886 10.506 1.00 89.00 117 ALA A C 1
ATOM 935 O O . ALA A 1 117 ? 12.681 -13.934 9.967 1.00 89.00 117 ALA A O 1
ATOM 936 N N . HIS A 1 118 ? 12.578 -15.965 10.912 1.00 92.44 118 HIS A N 1
ATOM 937 C CA . HIS A 1 118 ? 11.134 -16.105 10.721 1.00 92.44 118 HIS A CA 1
ATOM 938 C C . HIS A 1 118 ? 10.330 -15.105 11.570 1.00 92.44 118 HIS A C 1
ATOM 940 O O . HIS A 1 118 ? 9.400 -14.472 11.068 1.00 92.44 118 HIS A O 1
ATOM 946 N N . VAL A 1 119 ? 10.738 -14.885 12.822 1.00 93.88 119 VAL A N 1
ATOM 947 C CA . VAL A 1 119 ? 10.126 -13.903 13.733 1.00 93.88 119 VAL A CA 1
ATOM 948 C C . VAL A 1 119 ? 10.303 -12.481 13.197 1.00 93.88 119 VAL A C 1
ATOM 950 O O . VAL A 1 119 ? 9.342 -11.716 13.124 1.00 93.88 119 VAL A O 1
ATOM 953 N N . ILE A 1 120 ? 11.506 -12.138 12.729 1.00 85.81 120 ILE A N 1
ATOM 954 C CA . ILE A 1 120 ? 11.811 -10.837 12.119 1.00 85.81 120 ILE A CA 1
ATOM 955 C C . ILE A 1 120 ? 10.919 -10.588 10.892 1.00 85.81 120 ILE A C 1
ATOM 957 O O . ILE A 1 120 ? 10.429 -9.473 10.697 1.00 85.81 120 ILE A O 1
ATOM 961 N N . ASN A 1 121 ? 10.663 -11.611 10.073 1.00 89.31 121 ASN A N 1
ATOM 962 C CA . ASN A 1 121 ? 9.775 -11.496 8.914 1.00 89.31 121 ASN A CA 1
ATOM 963 C C . ASN A 1 121 ? 8.309 -11.252 9.308 1.00 89.31 121 ASN A C 1
ATOM 965 O O . ASN A 1 121 ? 7.636 -10.425 8.679 1.00 89.31 121 ASN A O 1
ATOM 969 N N . HIS A 1 122 ? 7.822 -11.904 10.367 1.00 94.12 122 HIS A N 1
ATOM 970 C CA . HIS A 1 122 ? 6.481 -11.649 10.905 1.00 94.12 122 HIS A CA 1
ATOM 971 C C . HIS A 1 122 ? 6.345 -10.232 11.445 1.00 94.12 122 HIS A C 1
ATOM 973 O O . HIS A 1 122 ? 5.396 -9.535 11.091 1.00 94.12 122 HIS A O 1
ATOM 979 N N . LEU A 1 123 ? 7.327 -9.759 12.210 1.00 88.69 123 LEU A N 1
ATOM 980 C CA . LEU A 1 123 ? 7.334 -8.401 12.752 1.00 88.69 123 LEU A CA 1
ATOM 981 C C . LEU A 1 123 ? 7.372 -7.335 11.645 1.00 88.69 123 LEU A C 1
ATOM 983 O O . LEU A 1 123 ? 6.618 -6.365 11.690 1.00 88.69 123 LEU A O 1
ATOM 987 N N . ARG A 1 124 ? 8.162 -7.545 10.583 1.00 87.69 124 ARG A N 1
ATOM 988 C CA . ARG A 1 124 ? 8.145 -6.671 9.392 1.00 87.69 124 ARG A CA 1
ATOM 989 C C . ARG A 1 124 ? 6.773 -6.649 8.723 1.00 87.69 124 ARG A C 1
ATOM 991 O O . ARG A 1 124 ? 6.306 -5.597 8.291 1.00 87.69 124 ARG A O 1
ATOM 998 N N . THR A 1 125 ? 6.125 -7.806 8.625 1.00 88.94 125 THR A N 1
ATOM 999 C CA . THR A 1 125 ? 4.782 -7.919 8.048 1.00 88.94 125 THR A CA 1
ATOM 1000 C C . THR A 1 125 ? 3.753 -7.192 8.910 1.00 88.94 125 THR A C 1
ATOM 1002 O O . THR A 1 125 ? 2.945 -6.438 8.368 1.00 88.94 125 THR A O 1
ATOM 1005 N N . ALA A 1 126 ? 3.820 -7.354 10.232 1.00 89.31 126 ALA A N 1
ATOM 1006 C CA . ALA A 1 126 ? 2.964 -6.663 11.189 1.00 89.31 126 ALA A CA 1
ATOM 1007 C C . ALA A 1 126 ? 3.131 -5.140 11.091 1.00 89.31 126 ALA A C 1
ATOM 1009 O O . ALA A 1 126 ? 2.140 -4.433 10.913 1.00 89.31 126 ALA A O 1
ATOM 1010 N N . ARG A 1 127 ? 4.373 -4.634 11.072 1.00 86.50 127 ARG A N 1
ATOM 1011 C CA . ARG A 1 127 ? 4.657 -3.205 10.881 1.00 86.50 127 ARG A CA 1
ATOM 1012 C C . ARG A 1 127 ? 4.030 -2.672 9.593 1.00 86.50 127 ARG A C 1
ATOM 1014 O O . ARG A 1 127 ? 3.292 -1.693 9.613 1.00 86.50 127 ARG A O 1
ATOM 1021 N N . ASN A 1 128 ? 4.257 -3.361 8.474 1.00 84.19 128 ASN A N 1
ATOM 1022 C CA . ASN A 1 128 ? 3.695 -2.972 7.180 1.00 84.19 128 ASN A CA 1
ATOM 1023 C C . ASN A 1 128 ? 2.159 -2.936 7.194 1.00 84.19 128 ASN A C 1
ATOM 1025 O O . ASN A 1 128 ? 1.559 -2.129 6.485 1.00 84.19 128 ASN A O 1
ATOM 1029 N N . GLN A 1 129 ? 1.511 -3.806 7.972 1.00 87.12 129 GLN A N 1
ATOM 1030 C CA . GLN A 1 129 ? 0.060 -3.790 8.146 1.00 87.12 129 GLN A CA 1
ATOM 1031 C C . GLN A 1 129 ? -0.410 -2.606 8.999 1.00 87.12 129 GLN A C 1
ATOM 1033 O O . GLN A 1 129 ? -1.413 -1.990 8.647 1.00 87.12 129 GLN A O 1
ATOM 1038 N N . VAL A 1 130 ? 0.313 -2.246 10.062 1.00 82.50 130 VAL A N 1
ATOM 1039 C CA . VAL A 1 130 ? 0.005 -1.071 10.897 1.00 82.50 130 VAL A CA 1
ATOM 1040 C C . VAL A 1 130 ? 0.141 0.219 10.092 1.00 82.50 130 VAL A C 1
ATOM 1042 O O . VAL A 1 130 ? -0.820 0.984 10.010 1.00 82.50 130 VAL A O 1
ATOM 1045 N N . VAL A 1 131 ? 1.258 0.392 9.381 1.00 78.81 131 VAL A N 1
ATOM 1046 C CA . VAL A 1 131 ? 1.477 1.514 8.449 1.00 78.81 131 VAL A CA 1
ATOM 1047 C C . VAL A 1 131 ? 0.386 1.545 7.372 1.00 78.81 131 VAL A C 1
ATOM 1049 O O . VAL A 1 131 ? -0.179 2.592 7.048 1.00 78.81 131 VAL A O 1
ATOM 1052 N N . PHE A 1 132 ? -0.004 0.371 6.859 1.00 76.06 132 PHE A N 1
ATOM 1053 C CA . PHE A 1 132 ? -1.108 0.252 5.909 1.00 76.06 132 PHE A CA 1
ATOM 1054 C C . PHE A 1 132 ? -2.456 0.740 6.480 1.00 76.06 132 PHE A C 1
ATOM 1056 O O . PHE A 1 132 ? -3.261 1.308 5.731 1.00 76.06 132 PHE A O 1
ATOM 1063 N N . ILE A 1 133 ? -2.726 0.511 7.767 1.00 77.31 133 ILE A N 1
ATOM 1064 C CA . ILE A 1 133 ? -3.952 0.960 8.439 1.00 77.31 133 ILE A CA 1
ATOM 1065 C C . ILE A 1 133 ? -3.897 2.470 8.716 1.00 77.31 133 ILE A C 1
ATOM 1067 O O . ILE A 1 133 ? -4.911 3.137 8.518 1.00 77.31 133 ILE A O 1
ATOM 1071 N N . GLN A 1 134 ? -2.733 3.019 9.083 1.00 70.88 134 GLN A N 1
ATOM 1072 C CA . GLN A 1 134 ? -2.524 4.465 9.268 1.00 70.88 134 GLN A CA 1
ATOM 1073 C C . GLN A 1 134 ? -2.719 5.268 7.972 1.00 70.88 134 GLN A C 1
ATOM 1075 O O . GLN A 1 134 ? -3.168 6.410 8.012 1.00 70.88 134 GLN A O 1
ATOM 1080 N N . GLY A 1 135 ? -2.429 4.668 6.813 1.00 65.62 135 GLY A N 1
ATOM 1081 C CA . GLY A 1 135 ? -2.639 5.294 5.506 1.00 65.62 135 GLY A CA 1
ATOM 1082 C C . GLY A 1 135 ? -1.466 6.135 4.991 1.00 65.62 135 GLY A C 1
ATOM 1083 O O . GLY A 1 135 ? -1.695 6.969 4.109 1.00 65.62 135 GLY A O 1
ATOM 1084 N N . GLN A 1 136 ? -0.257 5.900 5.513 1.00 51.22 136 GLN A N 1
ATOM 1085 C CA . GLN A 1 136 ? 1.005 6.481 5.033 1.00 51.22 136 GLN A CA 1
ATOM 1086 C C . GLN A 1 136 ? 1.535 5.788 3.761 1.00 51.22 136 GLN A C 1
ATOM 1088 O O . GLN A 1 136 ? 1.197 4.603 3.515 1.00 51.22 136 GLN A O 1
#

Sequence (136 aa):
MAKKAGGQGESIGGYFRKLFVDNPKLLRTRSNSHVLGRWLEDHPGHREVPLNVKQNMANVKSVMRKKRRKRRALADQKLEAQGMQVKRIPSKGLEALEERIDDCLTQAKNLDRETLAHVINHLRTARNQVVFIQGQ

Radius of gyration: 20.39 Å; chains: 1; bounding box: 48×26×59 Å